Protein AF-A0A7C4LTH4-F1 (afdb_monomer_lite)

Secondary structure (DSSP, 8-state):
-PPPGGG---S-HHHHHHHHHHHHHHHHHHHHHHHHHHHHHHHHHHHHHHHTT--GGGPPPP-HHHHHHHHHHHHHHHHHHHHTTS-S-HHHHHHHHHHHHHHHHHHHHHHHHHHHHHHHHHHH-TTSTHHHHHHHHHHHHHHHHHHHHHHHHHHHHHHHTS--

pLDDT: mean 71.11, std 8.64, range [44.78, 87.5]

Radius of gyration: 20.03 Å; chains: 1; bounding box: 41×46×62 Å

Sequence (164 aa):
MPRPKLFQCSDNPWANGLRLLLLNSALAVFSIASFLGVLFAVTAFNQLRRNAGGSPSAEFPFPYPLLLLLDAIVFLIAWFWFGRRLPSAGRARLVTALVGASPLFALSLLGYLGAAAAYLMAQSDPATMPVASAVVFSALSTLVLLASLASVGVTLWSGQNQPA

Structure (mmCIF, N/CA/C/O backbone):
data_AF-A0A7C4LTH4-F1
#
_entry.id   AF-A0A7C4LTH4-F1
#
loop_
_atom_site.group_PDB
_atom_site.id
_atom_site.type_symbol
_atom_site.label_atom_id
_atom_site.label_alt_id
_atom_site.label_comp_id
_atom_site.label_asym_id
_atom_site.label_entity_id
_atom_site.label_seq_id
_atom_site.pdbx_PDB_ins_code
_atom_site.Cartn_x
_atom_site.Cartn_y
_atom_site.Cartn_z
_atom_site.occupancy
_atom_site.B_iso_or_equiv
_atom_site.auth_seq_id
_atom_site.auth_comp_id
_atom_site.auth_asym_id
_atom_site.auth_atom_id
_atom_site.pdbx_PDB_model_num
ATOM 1 N N . MET A 1 1 ? -11.932 26.342 17.865 1.00 44.78 1 MET A N 1
ATOM 2 C CA . MET A 1 1 ? -12.524 25.896 16.583 1.00 44.78 1 MET A CA 1
ATOM 3 C C . MET A 1 1 ? -13.165 24.526 16.781 1.00 44.78 1 MET A C 1
ATOM 5 O O . MET A 1 1 ? -12.464 23.628 17.242 1.00 44.78 1 MET A O 1
ATOM 9 N N . PRO A 1 2 ? -14.471 24.355 16.512 1.00 49.59 2 PRO A N 1
ATOM 10 C CA . PRO A 1 2 ? -15.118 23.045 16.577 1.00 49.59 2 PRO A CA 1
ATOM 11 C C . PRO A 1 2 ? -14.492 22.109 15.534 1.00 49.59 2 PRO A C 1
ATOM 13 O O . PRO A 1 2 ? -14.319 22.483 14.377 1.00 49.59 2 PRO A O 1
ATOM 16 N N . ARG A 1 3 ? -14.086 20.904 15.954 1.00 52.59 3 ARG A N 1
ATOM 17 C CA . ARG A 1 3 ? -13.471 19.918 15.051 1.00 52.59 3 ARG A CA 1
ATOM 18 C C . ARG A 1 3 ? -14.524 19.386 14.065 1.00 52.59 3 ARG A C 1
ATOM 20 O O . ARG A 1 3 ? -15.663 19.177 14.483 1.00 52.59 3 ARG A O 1
ATOM 27 N N . PRO A 1 4 ? -14.165 19.108 12.798 1.00 54.19 4 PRO A N 1
ATOM 28 C CA . PRO A 1 4 ? -15.089 18.494 11.849 1.00 54.19 4 PRO A CA 1
ATOM 29 C C . PRO A 1 4 ? -15.629 17.169 12.410 1.00 54.19 4 PRO A C 1
ATOM 31 O O . PRO A 1 4 ? -14.845 16.332 12.866 1.00 54.19 4 PRO A O 1
ATOM 34 N N . LYS A 1 5 ? -16.955 16.959 12.359 1.00 56.78 5 LYS A N 1
ATOM 35 C CA . LYS A 1 5 ? -17.640 15.755 12.888 1.00 56.78 5 LYS A CA 1
ATOM 36 C C . LYS A 1 5 ? -17.085 14.435 12.330 1.00 56.78 5 LYS A C 1
ATOM 38 O O . LYS A 1 5 ? -17.167 13.407 12.995 1.00 56.78 5 LYS A O 1
ATOM 43 N N . LEU A 1 6 ? -16.468 14.469 11.147 1.00 52.88 6 LEU A N 1
ATOM 44 C CA . LEU A 1 6 ? -15.796 13.326 10.515 1.00 52.88 6 LEU A CA 1
ATOM 45 C C . LEU A 1 6 ? -14.618 12.760 11.333 1.00 52.88 6 LEU A C 1
ATOM 47 O O . LEU A 1 6 ? -14.307 11.582 11.189 1.00 52.88 6 LEU A O 1
ATOM 51 N N . PHE A 1 7 ? -14.010 13.549 12.228 1.00 54.28 7 PHE A N 1
ATOM 52 C CA . PHE A 1 7 ? -12.837 13.144 13.020 1.00 54.28 7 PHE A CA 1
ATOM 53 C C . PHE A 1 7 ? -13.103 13.006 14.529 1.00 54.28 7 PHE A C 1
ATOM 55 O O . PHE A 1 7 ? -12.159 12.854 15.307 1.00 54.28 7 PHE A O 1
ATOM 62 N N . GLN A 1 8 ? -14.362 13.080 14.971 1.00 64.75 8 GLN A N 1
ATOM 63 C CA . GLN A 1 8 ? -14.724 12.864 16.375 1.00 64.75 8 GLN A CA 1
ATOM 64 C C . GLN A 1 8 ? -14.939 11.374 16.631 1.00 64.75 8 GLN A C 1
ATOM 66 O O . GLN A 1 8 ? -16.005 10.856 16.306 1.00 64.75 8 GLN A O 1
ATOM 71 N N . CYS A 1 9 ? -13.933 10.681 17.177 1.00 63.41 9 CYS A N 1
ATOM 72 C CA . CYS A 1 9 ? -14.046 9.263 17.534 1.00 63.41 9 CYS A CA 1
ATOM 73 C C . CYS A 1 9 ? -15.257 9.037 18.451 1.00 63.41 9 CYS A C 1
ATOM 75 O O . CYS A 1 9 ? -15.453 9.781 19.408 1.00 63.41 9 CYS A O 1
ATOM 77 N N . SER A 1 10 ? -16.085 8.049 18.112 1.00 69.38 10 SER A N 1
ATOM 78 C CA . SER A 1 10 ? -17.256 7.650 18.904 1.00 69.38 10 SER A CA 1
ATOM 79 C C . SER A 1 10 ? -16.946 6.413 19.738 1.00 69.38 10 SER A C 1
ATOM 81 O O . SER A 1 10 ? -16.008 5.689 19.412 1.00 69.38 10 SER A O 1
ATOM 83 N N . ASP A 1 11 ? -17.790 6.079 20.708 1.00 70.00 11 ASP A N 1
ATOM 84 C CA . ASP A 1 11 ? -17.644 4.832 21.476 1.00 70.00 11 ASP A CA 1
ATOM 85 C C . ASP A 1 11 ? -17.908 3.569 20.635 1.00 70.00 11 ASP A C 1
ATOM 87 O O . ASP A 1 11 ? -17.512 2.468 21.008 1.00 70.00 11 ASP A O 1
ATOM 91 N N . ASN A 1 12 ? -18.535 3.714 19.459 1.00 78.19 12 ASN A N 1
ATOM 92 C CA . ASN A 1 12 ? -18.766 2.605 18.539 1.00 78.19 12 ASN A CA 1
ATOM 93 C C . ASN A 1 12 ? -17.484 2.253 17.739 1.00 78.19 12 ASN A C 1
ATOM 95 O O . ASN A 1 12 ? -17.063 3.049 16.887 1.00 78.19 12 ASN A O 1
ATOM 99 N N . PRO A 1 13 ? -16.891 1.054 17.932 1.00 73.12 13 PRO A N 1
ATOM 100 C CA . PRO A 1 13 ? -15.680 0.631 17.223 1.00 73.12 13 PRO A CA 1
ATOM 101 C C . PRO A 1 13 ? -15.885 0.473 15.714 1.00 73.12 13 PRO A C 1
ATOM 103 O O . PRO A 1 13 ? -14.963 0.723 14.943 1.00 73.12 13 PRO A O 1
ATOM 106 N N . TRP A 1 14 ? -17.090 0.113 15.267 1.00 77.50 14 TRP A N 1
ATOM 107 C CA . TRP A 1 14 ? -17.389 -0.047 13.843 1.00 77.50 14 TRP A CA 1
ATOM 108 C C . TRP A 1 14 ? -17.402 1.290 13.111 1.00 77.50 14 TRP A C 1
ATOM 110 O O . TRP A 1 14 ? -16.856 1.399 12.017 1.00 77.50 14 TRP A O 1
ATOM 120 N N . ALA A 1 15 ? -17.958 2.331 13.734 1.00 78.25 15 ALA A N 1
ATOM 121 C CA . ALA A 1 15 ? -17.968 3.674 13.160 1.00 78.25 15 ALA A CA 1
ATOM 122 C C . ALA A 1 15 ? -16.547 4.253 13.042 1.00 78.25 15 ALA A C 1
ATOM 124 O O . ALA A 1 15 ? -16.210 4.881 12.037 1.00 78.25 15 ALA A O 1
ATOM 125 N N . ASN A 1 16 ? -15.686 4.005 14.035 1.00 75.56 16 ASN A N 1
ATOM 126 C CA . ASN A 1 16 ? -14.275 4.391 13.961 1.00 75.56 16 ASN A CA 1
ATOM 127 C C . ASN A 1 16 ? -13.511 3.558 12.922 1.00 75.56 16 ASN A C 1
ATOM 129 O O . ASN A 1 16 ? -12.723 4.119 12.163 1.00 75.56 16 ASN A O 1
ATOM 133 N N . GLY A 1 17 ? -13.785 2.252 12.842 1.00 74.94 17 GLY A N 1
ATOM 134 C CA . GLY A 1 17 ? -13.227 1.359 11.828 1.00 74.94 17 GLY A CA 1
ATOM 135 C C . GLY A 1 17 ? -13.572 1.810 10.412 1.00 74.94 17 GLY A C 1
ATOM 136 O O . GLY A 1 17 ? -12.687 1.897 9.570 1.00 74.94 17 GLY A O 1
ATOM 137 N N . LEU A 1 18 ? -14.827 2.193 10.164 1.00 80.44 18 LEU A N 1
ATOM 138 C CA . LEU A 1 18 ? -15.284 2.672 8.857 1.00 80.44 18 LEU A CA 1
ATOM 139 C C . LEU A 1 18 ? -14.623 4.001 8.454 1.00 80.44 18 LEU A C 1
ATOM 141 O O . LEU A 1 18 ? -14.293 4.213 7.291 1.00 80.44 18 LEU A O 1
ATOM 145 N N . ARG A 1 19 ? -14.379 4.899 9.414 1.00 78.19 19 ARG A N 1
ATOM 146 C CA . ARG A 1 19 ? -13.643 6.150 9.162 1.00 78.19 19 ARG A CA 1
ATOM 147 C C . ARG A 1 19 ? -12.180 5.891 8.828 1.00 78.19 19 ARG A C 1
ATOM 149 O O . ARG A 1 19 ? -11.649 6.518 7.916 1.00 78.19 19 ARG A O 1
ATOM 156 N N . LEU A 1 20 ? -11.547 4.962 9.544 1.00 75.12 20 LEU A N 1
ATOM 157 C CA . LEU A 1 20 ? -10.178 4.541 9.260 1.00 75.12 20 LEU A CA 1
ATOM 158 C C . LEU A 1 20 ? -10.089 3.842 7.896 1.00 75.12 20 LEU A C 1
ATOM 160 O O . LEU A 1 20 ? -9.155 4.087 7.142 1.00 75.12 20 LEU A O 1
ATOM 164 N N . LEU A 1 21 ? -11.099 3.045 7.546 1.00 80.38 21 LEU A N 1
ATOM 165 C CA . LEU A 1 21 ? -11.247 2.407 6.241 1.00 80.38 21 LEU A CA 1
ATOM 166 C C . LEU A 1 21 ? -11.349 3.445 5.117 1.00 80.38 21 LEU A C 1
ATOM 168 O O . LEU A 1 21 ? -10.637 3.331 4.121 1.00 80.38 21 LEU 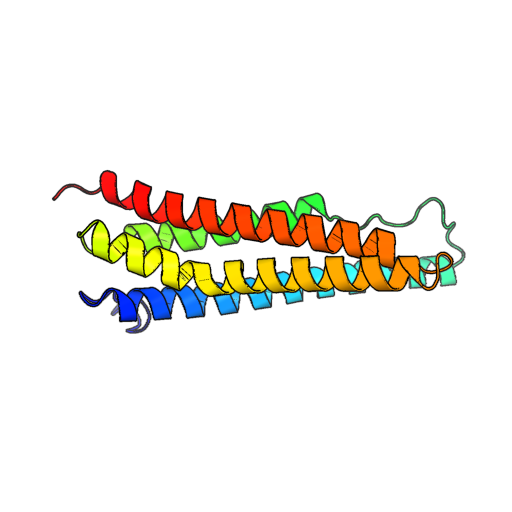A O 1
ATOM 172 N N . LEU A 1 22 ? -12.184 4.477 5.275 1.00 81.06 22 LEU A N 1
ATOM 173 C CA . LEU A 1 22 ? -12.310 5.565 4.297 1.00 81.06 22 LEU A CA 1
ATOM 174 C C . LEU A 1 22 ? -11.000 6.342 4.139 1.00 81.06 22 LEU A C 1
ATOM 176 O O . LEU A 1 22 ? -10.580 6.611 3.015 1.00 81.06 22 LEU A O 1
ATOM 180 N N . LEU A 1 23 ? -10.327 6.654 5.251 1.00 78.44 23 LEU A N 1
ATOM 181 C CA . LEU A 1 23 ? -9.019 7.305 5.231 1.00 78.44 23 LEU A CA 1
ATOM 182 C C . LEU A 1 23 ? -7.984 6.449 4.488 1.00 78.44 23 LEU A C 1
ATOM 184 O O . LEU A 1 23 ? -7.277 6.962 3.627 1.00 78.44 23 LEU A O 1
ATOM 188 N N . ASN A 1 24 ? -7.932 5.145 4.766 1.00 75.38 24 ASN A N 1
ATOM 189 C CA . ASN A 1 24 ? -7.017 4.228 4.086 1.00 75.38 24 ASN A CA 1
ATOM 190 C C . ASN A 1 24 ? -7.342 4.043 2.614 1.00 75.38 24 ASN A C 1
ATOM 192 O O . ASN A 1 24 ? -6.427 3.945 1.808 1.00 75.38 24 ASN A O 1
ATOM 196 N N . SER A 1 25 ? -8.621 4.035 2.252 1.00 73.31 25 SER A N 1
ATOM 197 C CA . SER A 1 25 ? -9.035 3.968 0.852 1.00 73.31 25 SER A CA 1
ATOM 198 C C . SER A 1 25 ? -8.579 5.220 0.101 1.00 73.31 25 SER A C 1
ATOM 200 O O . SER A 1 25 ? -8.007 5.111 -0.977 1.00 73.31 25 SER A O 1
ATOM 202 N N . ALA A 1 26 ? -8.742 6.405 0.698 1.00 80.38 26 ALA A N 1
ATOM 203 C CA . ALA A 1 26 ? -8.265 7.656 0.114 1.00 80.38 26 ALA A CA 1
ATOM 204 C C . ALA A 1 26 ? -6.731 7.700 -0.006 1.00 80.38 26 ALA A C 1
ATOM 206 O O . ALA A 1 26 ? -6.212 8.080 -1.054 1.00 80.38 26 ALA A O 1
ATOM 207 N N . LEU A 1 27 ? -6.003 7.271 1.032 1.00 76.62 27 LEU A N 1
ATOM 208 C CA . LEU A 1 27 ? -4.538 7.197 1.012 1.00 76.62 27 LEU A CA 1
ATOM 209 C C . LEU A 1 27 ? -4.024 6.176 -0.008 1.00 76.62 27 LEU A C 1
ATOM 211 O O . LEU A 1 27 ? -3.060 6.455 -0.714 1.00 76.62 27 LEU A O 1
ATOM 215 N N . ALA A 1 28 ? -4.683 5.023 -0.129 1.00 73.81 28 ALA A N 1
ATOM 216 C CA . ALA A 1 28 ? -4.331 4.006 -1.112 1.00 73.81 28 ALA A CA 1
ATOM 217 C C . ALA A 1 28 ? -4.564 4.510 -2.541 1.00 73.81 28 ALA A C 1
ATOM 219 O O . ALA A 1 28 ? -3.688 4.363 -3.386 1.00 73.81 28 ALA A O 1
ATOM 220 N N . VAL A 1 29 ? -5.699 5.166 -2.805 1.00 78.25 29 VAL A N 1
ATOM 221 C CA . VAL A 1 29 ? -5.967 5.797 -4.108 1.00 78.25 29 VAL A CA 1
ATOM 222 C C . VAL A 1 29 ? -4.927 6.874 -4.415 1.00 78.25 29 VAL A C 1
ATOM 224 O O . VAL A 1 29 ? -4.423 6.923 -5.534 1.00 78.25 29 VAL A O 1
ATOM 227 N N . PHE A 1 30 ? -4.566 7.704 -3.433 1.00 79.81 30 PHE A N 1
ATOM 228 C CA . PHE A 1 30 ? -3.540 8.730 -3.606 1.00 79.81 30 PHE A CA 1
ATOM 229 C C . PHE A 1 30 ? -2.160 8.131 -3.910 1.00 79.81 30 PHE A C 1
ATOM 231 O O . PHE A 1 30 ? -1.497 8.607 -4.824 1.00 79.81 30 PHE A O 1
ATOM 238 N N . SER A 1 31 ? -1.758 7.069 -3.207 1.00 74.62 31 SER A N 1
ATOM 239 C CA . SER A 1 31 ? -0.494 6.352 -3.444 1.00 74.62 31 SER A CA 1
ATOM 240 C C . SER A 1 31 ? -0.466 5.664 -4.817 1.00 74.62 31 SER A C 1
ATOM 242 O O . SER A 1 31 ? 0.510 5.766 -5.554 1.00 74.62 31 SER A O 1
ATOM 244 N N . ILE A 1 32 ? -1.570 5.040 -5.242 1.00 74.81 32 ILE A N 1
ATOM 245 C CA . ILE A 1 32 ? -1.675 4.475 -6.596 1.00 74.81 32 ILE A CA 1
ATOM 246 C C . ILE A 1 32 ? -1.568 5.589 -7.647 1.00 74.81 32 ILE A C 1
ATOM 248 O O . ILE A 1 32 ? -0.836 5.452 -8.626 1.00 74.81 32 ILE A O 1
ATOM 252 N N . ALA A 1 33 ? -2.270 6.705 -7.448 1.00 74.44 33 ALA A N 1
ATOM 253 C CA . ALA A 1 33 ? -2.237 7.835 -8.370 1.00 74.44 33 ALA A CA 1
ATOM 254 C C . ALA A 1 33 ? -0.853 8.501 -8.428 1.00 74.44 33 ALA A C 1
ATOM 256 O O . ALA A 1 33 ? -0.398 8.844 -9.519 1.00 74.44 33 ALA A O 1
ATOM 257 N N . SER A 1 34 ? -0.163 8.658 -7.293 1.00 75.44 34 SER A N 1
ATOM 258 C CA . SER A 1 34 ? 1.193 9.214 -7.239 1.00 75.44 34 SER A CA 1
ATOM 259 C C . SER A 1 34 ? 2.189 8.288 -7.938 1.00 75.44 34 SER A C 1
ATOM 261 O O . SER A 1 34 ? 2.974 8.752 -8.766 1.00 75.44 34 SER A O 1
ATOM 263 N N . PHE A 1 35 ? 2.097 6.977 -7.699 1.00 74.81 35 PHE A N 1
ATOM 264 C CA . PHE A 1 35 ? 2.910 5.969 -8.371 1.00 74.81 35 PHE A CA 1
ATOM 265 C C . PHE A 1 35 ? 2.724 6.015 -9.891 1.00 74.81 35 PHE A C 1
ATOM 267 O O . PHE A 1 35 ? 3.701 6.138 -10.631 1.00 74.81 35 PHE A O 1
ATOM 274 N N . LEU A 1 36 ? 1.472 5.971 -10.363 1.00 75.38 36 LEU A N 1
ATOM 275 C CA . LEU A 1 36 ? 1.149 6.043 -11.790 1.00 75.38 36 LEU A CA 1
ATOM 276 C C . LEU A 1 36 ? 1.580 7.380 -12.404 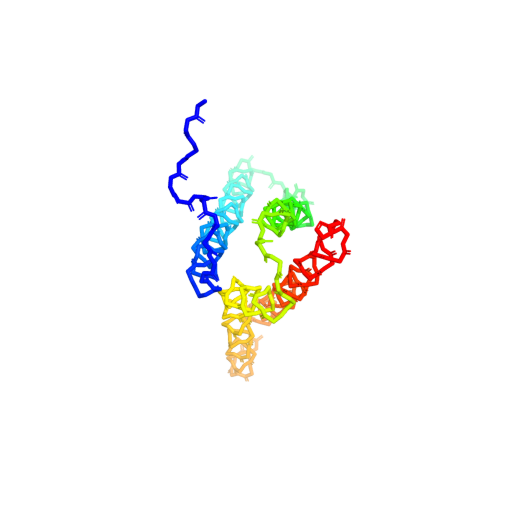1.00 75.38 36 LEU A C 1
ATOM 278 O O . LEU A 1 36 ? 2.106 7.399 -13.515 1.00 75.38 36 LEU A O 1
ATOM 282 N N . GLY A 1 37 ? 1.414 8.485 -11.675 1.00 75.00 37 GLY A N 1
ATOM 283 C CA . GLY A 1 37 ? 1.833 9.815 -12.107 1.00 75.00 37 GLY A CA 1
ATOM 284 C C . GLY A 1 37 ? 3.345 9.918 -12.310 1.00 75.00 37 GLY A C 1
ATOM 285 O O . GLY A 1 37 ? 3.791 10.393 -13.354 1.00 75.00 37 GLY A O 1
ATOM 286 N N . VAL A 1 38 ? 4.149 9.423 -11.363 1.00 76.12 38 VAL A N 1
ATOM 287 C CA . VAL A 1 38 ? 5.615 9.427 -11.505 1.00 76.12 38 VAL A CA 1
ATOM 288 C C . VAL A 1 38 ? 6.073 8.437 -12.569 1.00 76.12 38 VAL A C 1
ATOM 290 O O . VAL A 1 38 ? 6.983 8.754 -13.332 1.00 76.12 38 VAL A O 1
ATOM 293 N N . LEU A 1 39 ? 5.432 7.270 -12.679 1.00 77.75 39 LEU A N 1
ATOM 294 C CA . LEU A 1 39 ? 5.743 6.303 -13.731 1.00 77.75 39 LEU A CA 1
ATOM 295 C C . LEU A 1 39 ? 5.512 6.920 -15.112 1.00 77.75 39 LEU A C 1
ATOM 297 O O . LEU A 1 39 ? 6.380 6.836 -15.984 1.00 77.75 39 LEU A O 1
ATOM 301 N N . PHE A 1 40 ? 4.373 7.589 -15.292 1.00 76.00 40 PHE A N 1
ATOM 302 C CA . PHE A 1 40 ? 4.056 8.307 -16.517 1.00 76.00 40 PHE A CA 1
ATOM 303 C C . PHE A 1 40 ? 5.067 9.426 -16.789 1.00 76.00 40 PHE A C 1
ATOM 305 O O . PHE A 1 40 ? 5.587 9.506 -17.897 1.00 76.00 40 PHE A O 1
ATOM 312 N N . ALA A 1 41 ? 5.416 10.235 -15.784 1.00 79.56 41 ALA A N 1
ATOM 313 C CA . ALA A 1 41 ? 6.380 11.325 -15.930 1.00 79.56 41 ALA A CA 1
ATOM 314 C C . ALA A 1 41 ? 7.780 10.830 -16.335 1.00 79.56 41 ALA A C 1
ATOM 316 O O . ALA A 1 41 ? 8.368 11.359 -17.276 1.00 79.56 41 ALA A O 1
ATOM 317 N N . VAL A 1 42 ? 8.299 9.789 -15.673 1.00 80.19 42 VAL A N 1
ATOM 318 C CA . VAL A 1 42 ? 9.606 9.191 -16.000 1.00 80.19 42 VAL A CA 1
ATOM 319 C C . VAL A 1 42 ? 9.583 8.575 -17.399 1.00 80.19 42 VAL A C 1
ATOM 321 O O . VAL A 1 42 ? 10.513 8.780 -18.178 1.00 80.19 42 VAL A O 1
ATOM 324 N N . THR A 1 43 ? 8.505 7.872 -17.754 1.00 78.75 43 THR A N 1
ATOM 325 C CA . THR A 1 43 ? 8.352 7.267 -19.085 1.00 78.75 43 THR A CA 1
ATOM 326 C C . THR A 1 43 ? 8.287 8.335 -20.174 1.00 78.75 43 THR A C 1
ATOM 328 O O . THR A 1 43 ? 9.021 8.247 -21.157 1.00 78.75 43 THR A O 1
ATOM 331 N N . ALA A 1 44 ? 7.470 9.375 -19.987 1.00 79.44 44 ALA A N 1
ATOM 332 C CA . ALA A 1 44 ? 7.339 10.487 -20.922 1.00 79.44 44 ALA A CA 1
ATOM 333 C C . ALA A 1 44 ? 8.659 11.255 -21.076 1.00 79.44 44 ALA A C 1
ATOM 335 O O . ALA A 1 44 ? 9.054 11.580 -22.193 1.00 79.44 44 ALA A O 1
ATOM 336 N N . PHE A 1 45 ? 9.383 11.487 -19.977 1.00 83.50 45 PHE A N 1
ATOM 337 C CA . PHE A 1 45 ? 10.690 12.139 -20.012 1.00 83.50 45 PHE A CA 1
ATOM 338 C C . PHE A 1 45 ? 11.731 11.299 -20.761 1.00 83.50 45 PHE A C 1
ATOM 340 O O . PHE A 1 45 ? 12.429 11.815 -21.634 1.00 83.50 45 PHE A O 1
ATOM 347 N N . ASN A 1 46 ? 11.808 9.995 -20.483 1.00 82.94 46 ASN A N 1
ATOM 348 C CA . ASN A 1 46 ? 12.718 9.092 -21.189 1.00 82.94 46 ASN A CA 1
ATOM 349 C C . ASN A 1 46 ? 12.368 8.985 -22.682 1.00 82.94 46 ASN A C 1
ATOM 351 O O . ASN A 1 46 ? 13.274 8.991 -23.514 1.00 82.94 46 ASN A O 1
ATOM 355 N N . GLN A 1 47 ? 11.080 8.963 -23.044 1.00 82.94 47 GLN A N 1
ATOM 356 C CA . GLN A 1 47 ? 10.640 9.000 -24.443 1.00 82.94 47 GLN A CA 1
ATOM 357 C C . GLN A 1 47 ? 11.013 10.314 -25.135 1.00 82.94 47 GLN A C 1
ATOM 359 O O . GLN A 1 47 ? 11.593 10.283 -26.218 1.00 82.94 47 GLN A O 1
ATOM 364 N N . LEU A 1 48 ? 10.749 11.462 -24.503 1.00 86.50 48 LEU A N 1
ATOM 365 C CA . LEU A 1 48 ? 11.149 12.774 -25.016 1.00 86.50 48 LEU A CA 1
ATOM 366 C C . LEU A 1 48 ? 12.660 12.814 -25.273 1.00 86.50 48 LEU A C 1
ATOM 368 O O . LEU A 1 48 ? 13.110 13.258 -26.328 1.00 86.50 48 LEU A O 1
ATOM 372 N N . ARG A 1 49 ? 13.448 12.285 -24.334 1.00 86.81 49 ARG A N 1
ATOM 373 C CA . ARG A 1 49 ? 14.902 12.256 -24.448 1.00 86.81 49 ARG A CA 1
ATOM 374 C C . ARG A 1 49 ? 15.390 11.319 -25.550 1.00 86.81 49 ARG A C 1
ATOM 376 O O . ARG A 1 49 ? 16.328 11.675 -26.256 1.00 86.81 49 ARG A O 1
ATOM 383 N N . ARG A 1 50 ? 14.765 10.149 -25.722 1.00 84.38 50 ARG A N 1
ATOM 384 C CA . ARG A 1 50 ? 15.058 9.232 -26.838 1.00 84.38 50 ARG A CA 1
ATOM 385 C C . ARG A 1 50 ? 14.743 9.878 -28.186 1.00 84.38 50 ARG A C 1
ATOM 387 O O . ARG A 1 50 ? 15.568 9.815 -29.090 1.00 84.38 50 ARG A O 1
ATOM 394 N N . ASN A 1 51 ? 13.607 10.565 -28.292 1.00 85.81 51 ASN A N 1
ATOM 395 C CA . ASN A 1 51 ? 13.219 11.290 -29.505 1.00 85.81 51 ASN A CA 1
ATOM 396 C C . ASN A 1 51 ? 14.173 12.456 -29.821 1.00 85.81 51 ASN A C 1
ATOM 398 O O . ASN A 1 51 ? 14.353 12.802 -30.983 1.00 85.81 51 ASN A O 1
ATOM 402 N N . ALA A 1 52 ? 14.830 13.021 -28.803 1.00 87.50 52 ALA A N 1
ATOM 403 C CA . ALA A 1 52 ? 15.884 14.027 -28.942 1.00 87.50 52 ALA A CA 1
ATOM 404 C C . ALA A 1 52 ? 17.292 13.436 -29.199 1.00 87.50 52 ALA A C 1
ATOM 406 O O . ALA A 1 52 ? 18.283 14.159 -29.109 1.00 87.50 52 ALA A O 1
ATOM 407 N N . GLY A 1 53 ? 17.408 12.134 -29.491 1.00 86.38 53 GLY A N 1
ATOM 408 C CA . GLY A 1 53 ? 18.683 11.464 -29.786 1.00 86.38 53 GLY A CA 1
ATOM 409 C C . GLY A 1 53 ? 19.468 10.988 -28.557 1.00 86.38 53 GLY A C 1
ATOM 410 O O . GLY A 1 53 ? 20.636 10.624 -28.670 1.00 86.38 53 GLY A O 1
ATOM 411 N N . GLY A 1 54 ? 18.858 10.986 -27.369 1.00 79.69 54 GLY A N 1
ATOM 412 C CA . GLY A 1 54 ? 19.491 10.512 -26.140 1.00 79.69 54 GLY A CA 1
ATOM 413 C C . GLY A 1 54 ? 19.729 8.997 -26.127 1.00 79.69 54 GLY A C 1
ATOM 414 O O . GLY A 1 54 ? 18.857 8.216 -26.505 1.00 79.69 54 GLY A O 1
ATOM 415 N N . SER A 1 55 ? 20.891 8.575 -25.614 1.00 80.94 55 SER A N 1
ATOM 416 C CA . SER A 1 55 ? 21.263 7.156 -25.492 1.00 80.94 55 SER A CA 1
ATOM 417 C C . SER A 1 55 ? 20.340 6.380 -24.530 1.00 80.94 55 SER A C 1
ATOM 419 O O . SER A 1 55 ? 20.022 6.906 -23.456 1.00 80.94 55 SER A O 1
ATOM 421 N N . PRO A 1 56 ? 19.977 5.115 -24.826 1.00 73.75 56 PRO A N 1
ATOM 422 C CA . PRO A 1 56 ? 19.255 4.233 -23.901 1.00 73.75 56 PRO A CA 1
ATOM 423 C C . PRO A 1 56 ? 20.018 3.933 -22.600 1.00 73.75 56 PRO A C 1
ATOM 425 O O . PRO A 1 56 ? 19.414 3.663 -21.570 1.00 73.75 56 PRO A O 1
ATOM 428 N N . SER A 1 57 ? 21.353 4.005 -22.612 1.00 76.69 57 SER A N 1
ATOM 429 C CA . SER A 1 57 ? 22.190 3.657 -21.450 1.00 76.69 57 SER A CA 1
ATOM 430 C C . SER A 1 57 ? 22.156 4.679 -20.311 1.00 76.69 57 SER A C 1
ATOM 432 O O . SER A 1 57 ? 22.664 4.405 -19.228 1.00 76.69 57 SER A O 1
ATOM 434 N N . ALA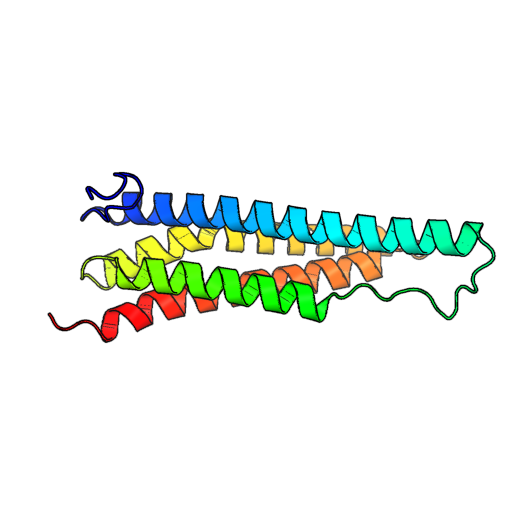 A 1 58 ? 21.574 5.856 -20.541 1.00 75.25 58 ALA A N 1
ATOM 435 C CA . ALA A 1 58 ? 21.499 6.928 -19.553 1.00 75.25 58 ALA A CA 1
ATOM 436 C C . ALA A 1 58 ? 20.050 7.260 -19.164 1.00 75.25 58 ALA A C 1
ATOM 438 O O . A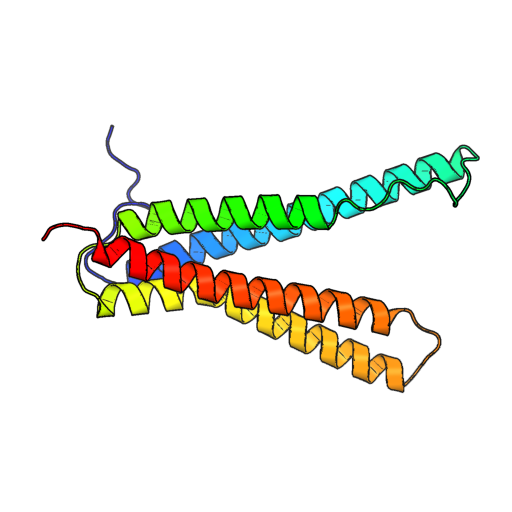LA A 1 58 ? 19.778 8.406 -18.814 1.00 75.25 58 ALA A O 1
ATOM 439 N N . GLU A 1 59 ? 19.105 6.329 -19.330 1.00 77.00 59 GLU A N 1
ATOM 440 C CA . GLU A 1 59 ? 17.706 6.552 -18.951 1.00 77.00 59 GLU A CA 1
ATOM 441 C C . GLU A 1 59 ? 17.576 6.963 -17.488 1.00 77.00 59 GLU A C 1
ATOM 443 O O . GLU A 1 59 ? 18.305 6.489 -16.616 1.00 77.00 59 GLU A O 1
ATOM 448 N N . PHE A 1 60 ? 16.636 7.868 -17.223 1.00 75.06 60 PHE A N 1
ATOM 449 C CA . PHE A 1 60 ? 16.331 8.254 -15.861 1.00 75.06 60 PHE A CA 1
ATOM 450 C C . PHE A 1 60 ? 15.662 7.059 -15.167 1.00 75.06 60 PHE A C 1
ATOM 452 O O . PHE A 1 60 ? 14.602 6.618 -15.633 1.00 75.06 60 PHE A O 1
ATOM 459 N N . PRO A 1 61 ? 16.262 6.501 -14.100 1.00 77.06 61 PRO A N 1
ATOM 460 C CA . PRO A 1 61 ? 15.706 5.336 -13.439 1.00 77.06 61 PRO A CA 1
ATOM 461 C C . PRO A 1 61 ? 14.432 5.724 -12.694 1.00 77.06 61 PRO A C 1
ATOM 463 O O . PRO A 1 61 ? 14.326 6.808 -12.116 1.00 77.06 61 PRO A O 1
ATOM 466 N N . PHE A 1 62 ? 13.457 4.819 -12.677 1.00 73.44 62 PHE A N 1
ATOM 467 C CA . PHE A 1 62 ? 12.252 5.018 -11.887 1.00 73.44 62 PHE A CA 1
ATOM 468 C C . PHE A 1 62 ? 12.614 5.019 -10.387 1.00 73.44 62 PHE A C 1
ATOM 470 O O . PHE A 1 62 ? 13.202 4.040 -9.914 1.00 73.44 62 PHE A O 1
ATOM 477 N N . PRO A 1 63 ? 12.288 6.077 -9.616 1.00 76.50 63 PRO A N 1
ATOM 478 C CA . PRO A 1 63 ? 12.700 6.221 -8.217 1.00 76.50 63 PRO A CA 1
ATOM 479 C C . PRO A 1 63 ? 11.828 5.380 -7.267 1.00 76.50 63 PRO A C 1
ATOM 481 O O . PRO A 1 63 ? 11.266 5.880 -6.292 1.00 76.50 63 PRO A O 1
ATOM 484 N N . TYR A 1 64 ? 11.721 4.080 -7.547 1.00 65.12 64 TYR A N 1
ATOM 485 C CA . TYR A 1 64 ? 10.868 3.131 -6.833 1.00 65.12 64 TYR A CA 1
ATOM 486 C C . TYR A 1 64 ? 11.090 3.118 -5.308 1.00 65.12 64 TYR A C 1
ATOM 488 O O . TYR A 1 64 ? 10.106 3.246 -4.578 1.00 65.12 64 TYR A O 1
ATOM 496 N N . PRO A 1 65 ? 12.335 3.046 -4.783 1.00 67.69 65 PRO A N 1
ATOM 497 C CA . PRO A 1 65 ? 12.549 2.981 -3.335 1.00 67.69 65 PRO A CA 1
ATOM 498 C C . PRO A 1 65 ? 12.121 4.262 -2.610 1.00 67.69 65 PRO A C 1
ATOM 500 O O . PRO A 1 65 ? 11.615 4.201 -1.492 1.00 67.69 65 PRO A O 1
ATOM 503 N N . LEU A 1 66 ? 12.310 5.421 -3.250 1.00 73.06 66 LEU A N 1
ATOM 504 C CA . LEU A 1 66 ? 11.983 6.718 -2.664 1.00 73.06 66 LEU A CA 1
ATOM 505 C C . LEU A 1 66 ? 10.467 6.915 -2.557 1.00 73.06 66 LEU A C 1
ATOM 507 O O . LEU A 1 66 ? 9.987 7.370 -1.522 1.00 73.06 66 LEU A O 1
ATOM 511 N N . LEU A 1 67 ? 9.718 6.539 -3.600 1.00 71.94 67 LEU A N 1
ATOM 512 C CA . LEU A 1 67 ? 8.255 6.604 -3.588 1.00 71.94 67 LEU A CA 1
ATOM 513 C C . LEU A 1 67 ? 7.656 5.699 -2.515 1.00 71.94 67 LEU A C 1
ATOM 515 O O . LEU A 1 67 ? 6.837 6.154 -1.721 1.00 71.94 67 LEU A O 1
ATOM 519 N N . LEU A 1 68 ? 8.128 4.452 -2.434 1.00 68.00 68 LEU A N 1
ATOM 520 C CA . LEU A 1 68 ? 7.673 3.520 -1.404 1.00 68.00 68 LEU A CA 1
ATOM 521 C C . LEU A 1 68 ? 7.947 4.037 0.010 1.00 68.00 68 LEU A C 1
ATOM 523 O O . LEU A 1 68 ? 7.098 3.899 0.889 1.00 68.00 68 LEU A O 1
ATOM 527 N N . LEU A 1 69 ? 9.120 4.633 0.234 1.00 72.00 69 LEU A N 1
ATOM 528 C CA . LEU A 1 69 ? 9.481 5.188 1.534 1.00 72.00 69 LEU A CA 1
ATOM 529 C C . LEU A 1 69 ? 8.562 6.354 1.925 1.00 72.00 69 LEU A C 1
ATOM 531 O O . LEU A 1 69 ? 8.093 6.405 3.062 1.00 72.00 69 LEU A O 1
ATOM 535 N N . LEU A 1 70 ? 8.289 7.275 0.996 1.00 75.88 70 LEU A N 1
ATOM 536 C CA . LEU A 1 70 ? 7.408 8.419 1.241 1.00 75.88 70 LEU A CA 1
ATOM 537 C C . LEU A 1 70 ? 5.978 7.975 1.552 1.00 75.88 70 LEU A C 1
ATOM 539 O O . LEU A 1 70 ? 5.406 8.426 2.546 1.00 75.88 70 LEU A O 1
ATOM 543 N N . ASP A 1 71 ? 5.430 7.051 0.763 1.00 71.94 71 ASP A N 1
ATOM 544 C CA . ASP A 1 71 ? 4.086 6.522 0.992 1.00 71.94 71 ASP A CA 1
ATOM 545 C C . ASP A 1 71 ? 4.004 5.796 2.343 1.00 71.94 71 ASP A C 1
ATOM 547 O O . ASP A 1 71 ? 3.089 6.053 3.128 1.00 71.94 71 ASP A O 1
ATOM 551 N N . ALA A 1 72 ? 4.999 4.970 2.684 1.00 69.94 72 ALA A N 1
ATOM 552 C CA . ALA A 1 72 ? 5.059 4.296 3.981 1.00 69.94 72 ALA A CA 1
ATOM 553 C C . ALA A 1 72 ? 5.065 5.291 5.156 1.00 69.94 72 ALA A C 1
ATOM 555 O O . ALA A 1 72 ? 4.338 5.097 6.133 1.00 69.94 72 ALA A O 1
ATOM 556 N N . ILE A 1 73 ? 5.834 6.381 5.057 1.00 77.25 73 ILE A N 1
ATOM 557 C CA . ILE A 1 73 ? 5.872 7.437 6.079 1.00 77.25 73 ILE A CA 1
ATOM 558 C C . ILE A 1 73 ? 4.497 8.098 6.230 1.00 77.25 73 ILE A C 1
ATOM 560 O O . ILE A 1 73 ? 4.012 8.251 7.353 1.00 77.25 73 ILE A O 1
ATOM 564 N N . VAL A 1 74 ? 3.840 8.460 5.123 1.00 78.25 74 VAL A N 1
ATOM 565 C CA . VAL A 1 74 ? 2.510 9.093 5.148 1.00 78.25 74 VAL A CA 1
ATOM 566 C C . VAL A 1 74 ? 1.473 8.169 5.792 1.00 78.25 74 VAL A C 1
ATOM 568 O O . VAL A 1 74 ? 0.714 8.609 6.662 1.00 78.25 74 VAL A O 1
ATOM 571 N N . PHE A 1 75 ? 1.476 6.883 5.431 1.00 73.81 75 PHE A N 1
ATOM 572 C CA . PHE A 1 75 ? 0.600 5.877 6.031 1.00 73.81 75 PHE A CA 1
ATOM 573 C C . PHE A 1 75 ? 0.841 5.738 7.540 1.00 73.81 75 PHE A C 1
ATOM 575 O O . PHE A 1 75 ? -0.110 5.811 8.321 1.00 73.81 75 PHE A O 1
ATOM 582 N N . LEU A 1 76 ? 2.098 5.613 7.976 1.00 72.50 76 LEU A N 1
ATOM 583 C CA . LEU A 1 76 ? 2.439 5.493 9.398 1.00 72.50 76 LEU A CA 1
ATOM 584 C C . LEU A 1 76 ? 2.018 6.729 10.204 1.00 72.50 76 LEU A C 1
ATOM 586 O O . LEU A 1 76 ? 1.451 6.586 11.289 1.00 72.50 76 LEU A O 1
ATOM 590 N N . ILE A 1 77 ? 2.238 7.938 9.676 1.00 78.31 77 ILE A N 1
ATOM 591 C CA . ILE A 1 77 ? 1.832 9.189 10.333 1.00 78.31 77 ILE A CA 1
ATOM 592 C C . ILE A 1 77 ? 0.309 9.247 10.491 1.00 78.31 77 ILE A C 1
ATOM 594 O O . ILE A 1 77 ? -0.181 9.563 11.579 1.00 78.31 77 ILE A O 1
ATOM 598 N N . ALA A 1 78 ? -0.446 8.921 9.437 1.00 74.06 78 ALA A N 1
ATOM 599 C CA . ALA A 1 78 ? -1.907 8.934 9.469 1.00 74.06 78 ALA A CA 1
ATOM 600 C C . ALA A 1 78 ? -2.465 7.947 10.507 1.00 74.06 78 ALA A C 1
ATOM 602 O O . ALA A 1 78 ? -3.346 8.297 11.299 1.00 74.06 78 ALA A O 1
ATOM 603 N N . TRP A 1 79 ? -1.904 6.739 10.557 1.00 72.06 79 TRP A N 1
ATOM 604 C CA . TRP A 1 79 ? -2.296 5.700 11.505 1.00 72.06 79 TRP A CA 1
ATOM 605 C C . TRP A 1 79 ? -1.912 6.029 12.943 1.00 72.06 79 TRP A C 1
ATOM 607 O O . TRP A 1 79 ? -2.727 5.851 13.846 1.00 72.06 79 TRP A O 1
ATOM 617 N N . PHE A 1 80 ? -0.719 6.577 13.175 1.00 74.69 80 PHE A N 1
ATOM 618 C CA . PHE A 1 80 ? -0.313 7.034 14.501 1.00 74.69 80 PHE A CA 1
ATOM 619 C C . PHE A 1 80 ? -1.213 8.170 15.004 1.00 74.69 80 PHE A C 1
ATOM 621 O O . PHE A 1 80 ? -1.668 8.166 16.150 1.00 74.69 80 PHE A O 1
ATOM 628 N N . TRP A 1 81 ? -1.526 9.131 14.132 1.00 74.88 81 TRP A N 1
ATOM 629 C CA . TRP A 1 81 ? -2.420 10.242 14.448 1.00 74.88 81 TRP A CA 1
ATOM 630 C C . TRP A 1 81 ? -3.843 9.778 14.776 1.00 74.88 81 TRP A C 1
ATOM 632 O O . TRP A 1 81 ? -4.469 10.329 15.685 1.00 74.88 81 TRP A O 1
ATOM 642 N N . PHE A 1 82 ? -4.346 8.760 14.072 1.00 70.88 82 PHE A N 1
ATOM 643 C CA . PHE A 1 82 ? -5.662 8.176 14.324 1.00 70.88 82 PHE A CA 1
ATOM 644 C C . PHE A 1 82 ? -5.677 7.296 15.583 1.00 70.88 82 PHE A C 1
ATOM 646 O O . PHE A 1 82 ? -6.557 7.457 16.426 1.00 70.88 82 PHE A O 1
ATOM 653 N N . GLY A 1 83 ? -4.674 6.430 15.763 1.00 67.75 83 GLY A N 1
ATOM 654 C CA . GLY A 1 83 ? -4.540 5.531 16.915 1.00 67.75 83 GLY A CA 1
ATOM 655 C C . GLY A 1 83 ? -4.531 6.274 18.250 1.00 67.75 83 GLY A C 1
ATOM 656 O O . GLY A 1 83 ? -5.271 5.918 19.166 1.00 67.75 83 GLY A O 1
ATOM 657 N N . ARG A 1 84 ? -3.824 7.411 18.318 1.00 72.44 84 ARG A N 1
ATOM 658 C CA . ARG A 1 84 ? -3.816 8.298 19.497 1.00 72.44 84 ARG A CA 1
ATOM 659 C C . ARG A 1 84 ? -5.180 8.893 19.857 1.00 72.44 84 ARG A C 1
ATOM 661 O O . ARG A 1 84 ? -5.323 9.439 20.947 1.00 72.44 84 ARG A O 1
ATOM 668 N N . ARG A 1 85 ? -6.164 8.856 18.960 1.00 71.06 85 ARG A N 1
ATOM 669 C CA . ARG A 1 85 ? -7.487 9.472 19.157 1.00 71.06 85 ARG A CA 1
ATOM 670 C C . ARG A 1 85 ? -8.583 8.463 19.486 1.00 71.06 85 ARG A C 1
ATOM 672 O O . ARG A 1 85 ? -9.710 8.885 19.732 1.00 71.06 85 ARG A O 1
ATOM 679 N N . LEU A 1 86 ? -8.274 7.166 19.496 1.00 67.31 86 LEU A N 1
ATOM 680 C CA . LEU A 1 86 ? -9.258 6.122 19.763 1.00 67.31 86 LEU A CA 1
ATOM 681 C C . LEU A 1 86 ? -9.523 5.961 21.267 1.00 67.31 86 LEU A C 1
ATOM 683 O O . LEU A 1 86 ? -8.564 5.720 22.004 1.00 67.31 86 LEU A O 1
ATOM 687 N N . PRO A 1 87 ? -10.788 6.020 21.727 1.00 63.12 87 PRO A N 1
ATOM 688 C CA . PRO A 1 87 ? -11.133 5.761 23.122 1.00 63.12 87 PRO A CA 1
ATOM 689 C C . PRO A 1 87 ? -10.846 4.309 23.564 1.00 63.12 87 PRO A C 1
ATOM 691 O O . PRO A 1 87 ? -10.637 3.393 22.761 1.00 63.12 87 PRO A O 1
ATOM 694 N N . SER A 1 88 ? -10.741 4.146 24.880 1.00 61.88 88 SER A N 1
ATOM 695 C CA . SER A 1 88 ? -9.957 3.170 25.645 1.00 61.88 88 SER A CA 1
ATOM 696 C C . SER A 1 88 ? -10.643 1.816 25.901 1.00 61.88 88 SER A C 1
ATOM 698 O O . SER A 1 88 ? -11.012 1.485 27.022 1.00 61.88 88 SER A O 1
ATOM 700 N N . ALA A 1 89 ? -10.710 0.950 24.884 1.00 62.78 89 ALA A N 1
ATOM 701 C CA . ALA A 1 89 ? -10.882 -0.492 25.113 1.00 62.78 89 ALA A CA 1
ATOM 702 C C . ALA A 1 89 ? -10.064 -1.323 24.113 1.00 62.78 89 ALA A C 1
ATOM 704 O O . ALA A 1 89 ? -10.212 -1.179 22.898 1.00 62.78 89 ALA A O 1
ATOM 705 N N . GLY A 1 90 ? -9.210 -2.227 24.611 1.00 65.75 90 GLY A N 1
ATOM 706 C CA . GLY A 1 90 ? -8.292 -3.026 23.783 1.00 65.75 90 GLY A CA 1
ATOM 707 C C . GLY A 1 90 ? -8.985 -3.805 22.654 1.00 65.75 90 GLY A C 1
ATOM 708 O O . GLY A 1 90 ? -8.522 -3.780 21.514 1.00 65.75 90 GLY A O 1
ATOM 709 N N . ARG A 1 91 ? -10.155 -4.410 22.924 1.00 68.19 91 ARG A N 1
ATOM 710 C CA . ARG A 1 91 ? -10.973 -5.091 21.897 1.00 68.19 91 ARG A CA 1
ATOM 711 C C . ARG A 1 91 ? -11.556 -4.129 20.855 1.00 68.19 91 ARG A C 1
ATOM 713 O O . ARG A 1 91 ? -11.531 -4.440 19.669 1.00 68.19 91 ARG A O 1
ATOM 720 N N . ALA A 1 92 ? -12.046 -2.962 21.273 1.00 68.69 92 ALA A N 1
ATOM 721 C CA . ALA A 1 92 ? -12.609 -1.956 20.368 1.00 68.69 92 ALA A CA 1
ATOM 722 C C . ALA A 1 92 ? -11.545 -1.389 19.410 1.00 68.69 92 ALA A C 1
ATOM 724 O O . ALA A 1 92 ? -11.819 -1.160 18.229 1.00 68.69 92 ALA A O 1
ATOM 725 N N . ARG A 1 93 ? -10.309 -1.233 19.899 1.00 72.25 93 ARG A N 1
ATOM 726 C CA . ARG A 1 93 ? -9.151 -0.818 19.096 1.00 72.25 93 ARG A CA 1
ATOM 727 C C . ARG A 1 93 ? -8.730 -1.876 18.085 1.00 72.25 93 ARG A C 1
ATOM 729 O O . ARG A 1 93 ? -8.475 -1.518 16.942 1.00 72.25 93 ARG A O 1
ATOM 736 N N . LEU A 1 94 ? -8.725 -3.155 18.465 1.00 77.31 94 LEU A N 1
ATOM 737 C CA . LEU A 1 94 ? -8.430 -4.248 17.535 1.00 77.31 94 LEU A CA 1
ATOM 738 C C . LEU A 1 94 ? -9.447 -4.296 16.387 1.00 77.31 94 LEU A C 1
ATOM 740 O O . LEU A 1 94 ? -9.048 -4.315 15.228 1.00 77.31 94 LEU A O 1
ATOM 744 N N . VAL A 1 95 ? -10.749 -4.248 16.694 1.00 78.62 95 VAL A N 1
ATOM 745 C CA . VAL A 1 95 ? -11.809 -4.231 15.666 1.00 78.62 95 VAL A CA 1
ATOM 746 C C . VAL A 1 95 ? -11.655 -3.015 14.750 1.00 78.62 95 VAL A C 1
ATOM 748 O O . VAL A 1 95 ? -11.693 -3.154 13.532 1.00 78.62 95 VAL A O 1
ATOM 751 N N . THR A 1 96 ? -11.394 -1.835 15.319 1.00 78.38 96 THR A N 1
ATOM 752 C CA . THR A 1 96 ? -11.153 -0.607 14.544 1.00 78.38 96 THR A CA 1
ATOM 753 C C . THR A 1 96 ? -9.944 -0.743 13.615 1.00 78.38 96 THR A C 1
ATOM 755 O O . THR A 1 96 ? -10.028 -0.382 12.443 1.00 78.38 96 THR A O 1
ATOM 758 N N . ALA A 1 97 ? -8.833 -1.281 14.121 1.00 75.75 97 ALA A N 1
ATOM 759 C CA . ALA A 1 97 ? -7.595 -1.452 13.372 1.00 75.75 97 ALA A CA 1
ATOM 760 C C . ALA A 1 97 ? -7.743 -2.477 12.239 1.00 75.75 97 ALA A C 1
ATOM 762 O O . ALA A 1 97 ? -7.304 -2.218 11.124 1.00 75.75 97 ALA A O 1
ATOM 763 N N . LEU A 1 98 ? -8.404 -3.610 12.495 1.00 79.88 98 LEU A N 1
ATOM 764 C CA . LEU A 1 98 ? -8.645 -4.643 11.484 1.00 79.88 98 LEU A CA 1
ATOM 765 C C . LEU A 1 98 ? -9.578 -4.146 10.373 1.00 79.88 98 LEU A C 1
ATOM 767 O O . LEU A 1 98 ? -9.271 -4.314 9.195 1.00 79.88 98 LEU A O 1
ATOM 771 N N . VAL A 1 99 ? -10.679 -3.474 10.728 1.00 81.06 99 VAL A N 1
ATOM 772 C CA . VAL A 1 99 ? -11.586 -2.865 9.740 1.00 81.06 99 VAL A CA 1
ATOM 773 C C . VAL A 1 99 ? -10.857 -1.780 8.949 1.00 81.06 99 VAL A C 1
ATOM 775 O O . VAL A 1 99 ? -10.959 -1.738 7.725 1.00 81.06 99 VAL A O 1
ATOM 778 N N . GLY A 1 100 ? -10.059 -0.952 9.622 1.00 74.56 100 GLY A N 1
ATOM 779 C CA . GLY A 1 100 ? -9.242 0.072 8.984 1.00 74.56 100 GLY A CA 1
ATOM 780 C C . GLY A 1 100 ? -8.214 -0.490 8.004 1.00 74.56 100 GLY A C 1
ATOM 781 O O . GLY A 1 100 ? -8.052 0.070 6.925 1.00 74.56 100 GLY A O 1
ATOM 782 N N . ALA A 1 101 ? -7.550 -1.596 8.346 1.00 76.62 101 ALA A N 1
ATOM 783 C CA . ALA A 1 101 ? -6.558 -2.256 7.497 1.00 76.62 101 ALA A CA 1
ATOM 784 C C . ALA A 1 101 ? -7.176 -3.093 6.365 1.00 76.62 101 ALA A C 1
ATOM 786 O O . ALA A 1 101 ? -6.462 -3.473 5.438 1.00 76.62 101 ALA A O 1
ATOM 787 N N . SER A 1 102 ? -8.483 -3.375 6.405 1.00 77.25 102 SER A N 1
ATOM 788 C CA . SER A 1 102 ? -9.137 -4.253 5.427 1.00 77.25 102 SER A CA 1
ATOM 789 C C . SER A 1 102 ? -8.934 -3.860 3.952 1.00 77.25 102 SER A C 1
ATOM 791 O O . SER A 1 102 ? -8.702 -4.771 3.157 1.00 77.25 102 SER A O 1
ATOM 793 N N . PRO A 1 103 ? -8.906 -2.569 3.544 1.00 71.94 103 PRO A N 1
ATOM 794 C CA . PRO A 1 103 ? -8.641 -2.210 2.148 1.00 71.94 103 PRO A CA 1
ATOM 795 C C . PRO A 1 103 ? -7.218 -2.550 1.717 1.00 71.94 103 PRO A C 1
ATOM 797 O O . PRO A 1 103 ? -7.001 -2.973 0.587 1.00 71.94 103 PRO A O 1
ATOM 800 N N . LEU A 1 104 ? -6.248 -2.398 2.620 1.00 73.19 104 LEU A N 1
ATOM 801 C CA . LEU A 1 104 ? -4.859 -2.754 2.350 1.00 73.19 104 LEU A CA 1
ATOM 802 C C . LEU A 1 104 ? -4.723 -4.275 2.217 1.00 73.19 104 LEU A C 1
ATOM 804 O O . LEU A 1 104 ? -4.088 -4.764 1.288 1.00 73.19 104 LEU A O 1
ATOM 808 N N . PHE A 1 105 ? -5.415 -5.038 3.063 1.00 74.25 105 PHE A N 1
ATOM 809 C CA . PHE A 1 105 ? -5.458 -6.492 2.932 1.00 74.25 105 PHE A CA 1
ATOM 810 C C . PHE A 1 105 ? -6.099 -6.938 1.607 1.00 74.25 105 PHE A C 1
ATOM 812 O O . PHE A 1 105 ? -5.560 -7.803 0.919 1.00 74.25 105 PHE A O 1
ATOM 819 N N . ALA A 1 106 ? -7.209 -6.310 1.205 1.00 73.75 106 ALA A N 1
ATOM 820 C CA . ALA A 1 106 ? -7.861 -6.570 -0.078 1.00 73.75 106 ALA A CA 1
ATOM 821 C C . ALA A 1 106 ? -6.953 -6.221 -1.271 1.00 73.75 106 ALA A C 1
ATOM 823 O O . ALA A 1 106 ? -6.878 -6.989 -2.227 1.00 73.75 106 ALA A O 1
ATOM 824 N N . LEU A 1 107 ? -6.219 -5.106 -1.200 1.00 70.31 107 LEU A N 1
ATOM 825 C CA . LEU A 1 107 ? -5.238 -4.708 -2.215 1.00 70.31 107 LEU A CA 1
ATOM 826 C C . LEU A 1 107 ? -4.067 -5.692 -2.308 1.00 70.31 107 LEU A C 1
ATOM 828 O O . LEU A 1 107 ? -3.657 -6.043 -3.411 1.00 70.31 107 LEU A O 1
ATOM 832 N N . SER A 1 108 ? -3.561 -6.172 -1.170 1.00 75.56 108 SER A N 1
ATOM 833 C CA . SER A 1 108 ? -2.535 -7.218 -1.131 1.00 75.56 108 SER A CA 1
ATOM 834 C C . SER A 1 108 ? -3.037 -8.514 -1.773 1.00 75.56 108 SER A C 1
ATOM 836 O O . SER A 1 108 ? -2.351 -9.088 -2.616 1.00 75.56 108 SER A O 1
ATOM 838 N N . LEU A 1 109 ? -4.265 -8.943 -1.460 1.00 78.12 109 LEU A N 1
ATOM 839 C CA . LEU A 1 109 ? -4.861 -10.131 -2.070 1.00 78.12 109 LEU A CA 1
ATOM 840 C C . LEU A 1 109 ? -5.027 -9.974 -3.588 1.00 78.12 109 LEU A C 1
ATOM 842 O O . LEU A 1 109 ? -4.667 -10.880 -4.336 1.00 78.12 109 LEU A O 1
ATOM 846 N N . LEU A 1 110 ? -5.528 -8.825 -4.050 1.00 74.25 110 LEU A N 1
ATOM 847 C CA . LEU A 1 110 ? -5.662 -8.526 -5.479 1.00 74.25 110 LEU A CA 1
ATOM 848 C C . LEU A 1 110 ? -4.313 -8.549 -6.199 1.00 74.25 110 LEU A C 1
ATOM 850 O O . LEU A 1 110 ? -4.220 -9.093 -7.297 1.00 74.25 110 LEU A O 1
ATOM 854 N N . GLY A 1 111 ? -3.262 -8.002 -5.589 1.00 71.44 111 GLY A N 1
ATOM 855 C CA . GLY A 1 111 ? -1.930 -8.033 -6.181 1.00 71.44 111 GLY A CA 1
ATOM 856 C C . GLY A 1 111 ? -1.326 -9.445 -6.224 1.00 71.44 111 GLY A C 1
ATOM 857 O O . GLY A 1 111 ? -0.725 -9.806 -7.235 1.00 71.44 111 GLY A O 1
ATOM 858 N N . TYR A 1 112 ? -1.559 -10.291 -5.210 1.00 73.56 112 TYR A N 1
ATOM 859 C CA . TYR A 1 112 ? -1.173 -11.707 -5.263 1.00 73.56 112 TYR A CA 1
ATOM 860 C C . TYR A 1 112 ? -1.953 -12.483 -6.332 1.00 73.56 112 TYR A C 1
ATOM 862 O O . TYR A 1 112 ? -1.358 -13.280 -7.055 1.00 73.56 112 TYR A O 1
ATOM 870 N N . LEU A 1 113 ? -3.258 -12.228 -6.483 1.00 73.56 113 LEU A N 1
ATOM 871 C CA . LEU A 1 113 ? -4.071 -12.814 -7.556 1.00 73.56 113 LEU A CA 1
ATOM 872 C C . LEU A 1 113 ? -3.577 -12.369 -8.940 1.00 73.56 113 LEU A C 1
ATOM 874 O O . LEU A 1 113 ? -3.469 -13.195 -9.844 1.00 73.56 113 LEU A O 1
ATOM 878 N N . GLY A 1 114 ? -3.217 -11.092 -9.094 1.00 70.38 114 GLY A N 1
ATOM 879 C CA . GLY A 1 114 ? -2.611 -10.561 -10.315 1.00 70.38 114 GLY A CA 1
ATOM 880 C C . GLY A 1 114 ? -1.262 -11.209 -10.635 1.00 70.38 114 GLY A C 1
ATOM 881 O O . GLY A 1 114 ? -1.018 -11.584 -11.780 1.00 70.38 114 GLY A O 1
ATOM 882 N N . ALA A 1 115 ? -0.410 -11.417 -9.628 1.00 68.00 115 ALA A N 1
ATOM 883 C CA . ALA A 1 115 ? 0.862 -12.116 -9.793 1.00 68.00 115 ALA A CA 1
ATOM 884 C C . ALA A 1 115 ? 0.680 -13.594 -10.172 1.00 68.00 115 ALA A C 1
ATOM 886 O O . ALA A 1 115 ? 1.374 -14.084 -11.062 1.00 68.00 115 ALA A O 1
ATOM 887 N N . ALA A 1 116 ? -0.275 -14.291 -9.550 1.00 74.06 116 ALA A N 1
ATOM 888 C CA . ALA A 1 116 ? -0.607 -15.672 -9.886 1.00 74.06 116 ALA A CA 1
ATOM 889 C C . ALA A 1 116 ? -1.148 -15.794 -11.321 1.00 74.06 116 ALA A C 1
ATOM 891 O O . ALA A 1 116 ? -0.712 -16.667 -12.068 1.00 74.06 116 ALA A O 1
ATOM 892 N N . ALA A 1 117 ? -2.039 -14.889 -11.739 1.00 71.69 117 ALA A N 1
ATOM 893 C CA . ALA A 1 117 ? -2.552 -14.843 -13.107 1.00 71.69 117 ALA A CA 1
ATOM 894 C C . ALA A 1 117 ? -1.435 -14.577 -14.130 1.00 71.69 117 ALA A C 1
ATOM 896 O O . ALA A 1 117 ? -1.340 -15.281 -15.133 1.00 71.69 117 ALA A O 1
ATOM 897 N N . ALA A 1 118 ? -0.548 -13.618 -13.849 1.00 65.38 118 ALA A N 1
ATOM 898 C CA . ALA A 1 118 ? 0.606 -13.316 -14.693 1.00 65.38 118 ALA A CA 1
ATOM 899 C C . ALA A 1 118 ? 1.585 -14.501 -14.791 1.00 65.38 118 ALA A C 1
ATOM 901 O O . ALA A 1 118 ? 2.107 -14.777 -15.868 1.00 65.38 118 ALA A O 1
ATOM 902 N N . TYR A 1 119 ? 1.794 -15.238 -13.696 1.00 68.44 119 TYR A N 1
ATOM 903 C CA . TYR A 1 119 ? 2.616 -16.449 -13.681 1.00 68.44 119 TYR A CA 1
ATOM 904 C C . TYR A 1 119 ? 2.002 -17.585 -14.514 1.00 68.44 119 TYR A C 1
ATOM 906 O O . TYR A 1 119 ? 2.702 -18.215 -15.303 1.00 68.44 119 TYR A O 1
ATOM 914 N N . LEU A 1 120 ? 0.690 -17.815 -14.395 1.00 71.06 120 LEU A N 1
ATOM 915 C CA . LEU A 1 120 ? -0.023 -18.812 -15.200 1.00 71.06 120 LEU A CA 1
ATOM 916 C C . LEU A 1 120 ? -0.000 -18.460 -16.696 1.00 71.06 120 LEU A C 1
ATOM 918 O O . LEU A 1 120 ? 0.230 -19.335 -17.526 1.00 71.06 120 LEU A O 1
ATOM 922 N N . MET A 1 121 ? -0.164 -17.179 -17.042 1.00 65.50 121 MET A N 1
ATOM 923 C CA . MET A 1 121 ? -0.064 -16.697 -18.425 1.00 65.50 121 MET A CA 1
ATOM 924 C C . MET A 1 121 ? 1.363 -16.801 -18.988 1.00 65.50 121 MET A C 1
ATOM 926 O O . MET A 1 121 ? 1.543 -17.138 -20.157 1.00 65.50 121 MET A O 1
ATOM 930 N N . ALA A 1 122 ? 2.390 -16.582 -18.161 1.00 62.22 122 ALA A N 1
ATOM 931 C CA . ALA A 1 122 ? 3.786 -16.748 -18.566 1.00 62.22 122 ALA A CA 1
ATOM 932 C C . ALA A 1 122 ? 4.139 -18.206 -18.904 1.00 62.22 122 ALA A C 1
ATOM 934 O O . ALA A 1 122 ? 4.958 -18.449 -19.786 1.00 62.22 122 ALA A O 1
ATOM 935 N N . GLN A 1 123 ? 3.518 -19.182 -18.229 1.00 58.75 123 GLN A N 1
ATOM 936 C CA . GLN A 1 123 ? 3.701 -20.597 -18.568 1.00 58.75 123 GLN A CA 1
ATOM 937 C C . GLN A 1 123 ? 3.054 -20.976 -19.908 1.00 58.75 123 GLN A C 1
ATOM 939 O O . GLN A 1 123 ? 3.495 -21.935 -20.537 1.00 58.75 123 GLN A O 1
ATOM 944 N N . SER A 1 124 ? 2.044 -20.225 -20.360 1.00 55.97 124 SER A N 1
ATOM 945 C CA . SER A 1 124 ? 1.427 -20.423 -21.676 1.00 55.97 124 SER A CA 1
ATOM 946 C C . SER A 1 124 ? 2.157 -19.728 -22.832 1.00 55.97 124 SER A C 1
ATOM 948 O O . SER A 1 124 ? 2.039 -20.198 -23.960 1.00 55.97 124 SER A O 1
ATOM 950 N N . ASP A 1 125 ? 2.925 -18.660 -22.577 1.00 53.53 125 ASP A N 1
ATOM 951 C CA . ASP A 1 125 ? 3.766 -18.000 -23.589 1.00 53.53 125 ASP A CA 1
ATOM 952 C C . ASP A 1 125 ? 5.012 -17.323 -22.957 1.00 53.53 125 ASP A C 1
ATOM 954 O O . ASP A 1 125 ? 4.929 -16.195 -22.448 1.00 53.53 125 ASP A O 1
ATOM 958 N N . PRO A 1 126 ? 6.187 -17.986 -22.974 1.00 49.91 126 PRO A N 1
ATOM 959 C CA . PRO A 1 126 ? 7.400 -17.521 -22.298 1.00 49.91 126 PRO A CA 1
ATOM 960 C C . PRO A 1 126 ? 8.079 -16.313 -22.967 1.00 49.91 126 PRO A C 1
ATOM 962 O O . PRO A 1 126 ? 9.041 -15.781 -22.416 1.00 49.91 126 PRO A O 1
ATOM 965 N N . ALA A 1 127 ? 7.601 -15.854 -24.132 1.00 54.72 127 ALA A N 1
ATOM 966 C CA . ALA A 1 127 ? 8.168 -14.706 -24.847 1.00 54.72 127 ALA A CA 1
ATOM 967 C C . ALA A 1 127 ? 7.740 -13.340 -24.276 1.00 54.72 127 ALA A C 1
ATOM 969 O O . ALA A 1 127 ? 8.194 -12.293 -24.742 1.00 54.72 127 ALA A O 1
ATOM 970 N N . THR A 1 128 ? 6.851 -13.319 -23.285 1.00 52.62 128 THR A N 1
ATOM 971 C CA . THR A 1 128 ? 6.202 -12.090 -22.834 1.00 52.62 128 THR A CA 1
ATOM 972 C C . THR A 1 128 ? 6.851 -11.521 -21.557 1.00 52.62 128 THR A C 1
ATOM 974 O O . THR A 1 128 ? 7.529 -12.206 -20.792 1.00 52.62 128 THR A O 1
ATOM 977 N N . MET A 1 129 ? 6.611 -10.236 -21.275 1.00 55.75 129 MET A N 1
ATOM 978 C CA . MET A 1 129 ? 7.025 -9.524 -20.052 1.00 55.75 129 MET A CA 1
ATOM 979 C C . MET A 1 129 ? 6.322 -9.898 -18.705 1.00 55.75 129 MET A C 1
ATOM 981 O O . MET A 1 129 ? 6.682 -9.279 -17.697 1.00 55.75 129 MET A O 1
ATOM 985 N N . PRO A 1 130 ? 5.350 -10.839 -18.572 1.00 59.31 130 PRO A N 1
ATOM 986 C CA . PRO A 1 130 ? 4.513 -10.924 -17.380 1.00 59.31 130 PRO A CA 1
ATOM 987 C C . PRO A 1 130 ? 5.212 -11.529 -16.162 1.00 59.31 130 PRO A C 1
ATOM 989 O O . PRO A 1 130 ? 4.743 -11.302 -15.052 1.00 59.31 130 PRO A O 1
ATOM 992 N N . VAL A 1 131 ? 6.353 -12.217 -16.302 1.00 58.03 131 VAL A N 1
ATOM 993 C CA . VAL A 1 131 ? 7.118 -12.706 -15.134 1.00 58.03 131 VAL A CA 1
ATOM 994 C C . VAL A 1 131 ? 7.675 -11.539 -14.312 1.00 58.03 131 VAL A C 1
ATOM 996 O O . VAL A 1 131 ? 7.548 -11.527 -13.088 1.00 58.03 131 VAL A O 1
ATOM 999 N N . ALA A 1 132 ? 8.232 -10.518 -14.973 1.00 57.91 132 ALA A N 1
ATOM 1000 C CA . ALA A 1 132 ? 8.721 -9.316 -14.296 1.00 57.91 132 ALA A CA 1
ATOM 1001 C C . ALA A 1 132 ? 7.568 -8.561 -13.615 1.00 57.91 132 ALA A C 1
ATOM 1003 O O . ALA A 1 132 ? 7.698 -8.123 -12.472 1.00 57.91 132 ALA A O 1
ATOM 1004 N N . SER A 1 133 ? 6.406 -8.487 -14.273 1.00 62.28 133 SER A N 1
ATOM 1005 C CA . SER A 1 133 ? 5.191 -7.919 -13.685 1.00 62.28 133 SER A CA 1
ATOM 1006 C C . SER A 1 133 ? 4.704 -8.722 -12.476 1.00 62.28 133 SER A C 1
ATOM 1008 O O . SER A 1 133 ? 4.360 -8.122 -11.463 1.00 62.28 133 SER A O 1
ATOM 1010 N N . ALA A 1 134 ? 4.734 -10.058 -12.526 1.00 64.44 134 ALA A N 1
ATOM 1011 C CA . ALA A 1 134 ? 4.339 -10.922 -11.414 1.00 64.44 134 ALA A CA 1
ATOM 1012 C C . ALA A 1 134 ? 5.224 -10.712 -10.179 1.00 64.44 134 ALA A C 1
ATOM 1014 O O . ALA A 1 134 ? 4.711 -10.604 -9.064 1.00 64.44 134 ALA A O 1
ATOM 1015 N N . VAL A 1 135 ? 6.542 -10.596 -10.365 1.00 62.31 135 VAL A N 1
ATOM 1016 C CA . VAL A 1 135 ? 7.492 -10.311 -9.276 1.00 62.31 135 VAL A CA 1
ATOM 1017 C C . VAL A 1 135 ? 7.212 -8.943 -8.655 1.00 62.31 135 VAL A C 1
ATOM 1019 O O . 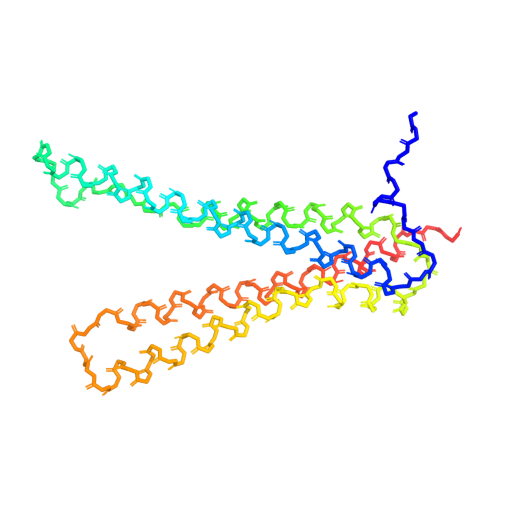VAL A 1 135 ? 7.129 -8.832 -7.431 1.00 62.31 135 VAL A O 1
ATOM 1022 N N . VAL A 1 136 ? 6.996 -7.913 -9.479 1.00 64.50 136 VAL A N 1
ATOM 1023 C CA . VAL A 1 136 ? 6.676 -6.558 -9.002 1.00 64.50 136 VAL A CA 1
ATOM 1024 C C . VAL A 1 136 ? 5.338 -6.536 -8.255 1.00 64.50 136 VAL A C 1
ATOM 1026 O O . VAL A 1 136 ? 5.271 -6.000 -7.150 1.00 64.50 136 VAL A O 1
ATOM 1029 N N . PHE A 1 137 ? 4.292 -7.176 -8.787 1.00 66.75 137 PHE A N 1
ATOM 1030 C CA . PHE A 1 137 ? 2.994 -7.279 -8.112 1.00 66.75 137 PHE A CA 1
ATOM 1031 C C . PHE A 1 137 ? 3.082 -8.057 -6.795 1.00 66.75 137 PHE A C 1
ATOM 1033 O O . PHE A 1 137 ? 2.493 -7.632 -5.802 1.00 66.75 137 PHE A O 1
ATOM 1040 N N . SER A 1 138 ? 3.856 -9.141 -6.740 1.00 64.12 138 SER A N 1
ATOM 1041 C CA . SER A 1 138 ? 4.070 -9.921 -5.510 1.00 64.12 138 SER A CA 1
ATOM 1042 C C . SER A 1 138 ? 4.792 -9.101 -4.440 1.00 64.12 138 SER A C 1
ATOM 1044 O O . SER A 1 138 ? 4.381 -9.082 -3.277 1.00 64.12 138 SER A O 1
ATOM 1046 N N . ALA A 1 139 ? 5.844 -8.378 -4.834 1.00 64.31 139 ALA A N 1
ATOM 1047 C CA . ALA A 1 139 ? 6.610 -7.514 -3.944 1.00 64.31 139 ALA A CA 1
ATOM 1048 C C . ALA A 1 139 ? 5.745 -6.375 -3.383 1.00 64.31 139 ALA A C 1
ATOM 1050 O O . ALA A 1 139 ? 5.714 -6.167 -2.170 1.00 64.31 139 ALA A O 1
ATOM 1051 N N . LEU A 1 140 ? 4.974 -5.696 -4.239 1.00 66.88 140 LEU A N 1
ATOM 1052 C CA . LEU A 1 140 ? 4.010 -4.676 -3.819 1.00 66.88 140 LEU A CA 1
ATOM 1053 C C . LEU A 1 140 ? 2.954 -5.254 -2.866 1.00 66.88 140 LEU A C 1
ATOM 1055 O O . LEU A 1 140 ? 2.681 -4.671 -1.820 1.00 66.88 140 LEU A O 1
ATOM 1059 N N . SER A 1 141 ? 2.420 -6.439 -3.163 1.00 70.62 141 SER A N 1
ATOM 1060 C CA . SER A 1 141 ? 1.419 -7.112 -2.319 1.00 70.62 141 SER A CA 1
ATOM 1061 C C . SER A 1 141 ? 1.952 -7.471 -0.937 1.00 70.62 141 SER A C 1
ATOM 1063 O O . SER A 1 141 ? 1.235 -7.355 0.059 1.00 70.62 141 SER A O 1
ATOM 1065 N N . THR A 1 142 ? 3.219 -7.880 -0.867 1.00 70.25 142 THR A N 1
ATOM 1066 C CA . THR A 1 142 ? 3.910 -8.194 0.388 1.00 70.25 142 THR A CA 1
ATOM 1067 C C . THR A 1 142 ? 4.118 -6.927 1.212 1.00 70.25 142 THR A C 1
ATOM 1069 O O . THR A 1 142 ? 3.847 -6.914 2.410 1.00 70.25 142 THR A O 1
ATOM 1072 N N . LEU A 1 143 ? 4.536 -5.834 0.570 1.00 67.81 143 LEU A N 1
ATOM 1073 C CA . LEU A 1 143 ? 4.714 -4.538 1.224 1.00 67.81 143 LEU A CA 1
ATOM 1074 C C . LEU A 1 143 ? 3.397 -3.995 1.784 1.00 67.81 143 LEU A C 1
ATOM 1076 O O . LEU A 1 143 ? 3.363 -3.544 2.926 1.00 67.81 143 LEU A O 1
ATOM 1080 N N . VAL A 1 144 ? 2.300 -4.099 1.029 1.00 69.75 144 VAL A N 1
ATOM 1081 C CA . VAL A 1 144 ? 0.968 -3.678 1.488 1.00 69.75 144 VAL A CA 1
ATOM 1082 C C . VAL A 1 144 ? 0.490 -4.532 2.671 1.00 69.75 144 VAL A C 1
ATOM 1084 O O . VAL A 1 144 ? -0.088 -4.004 3.625 1.00 69.75 144 VAL A O 1
ATOM 1087 N N . LEU A 1 145 ? 0.771 -5.838 2.667 1.00 72.62 145 LEU A N 1
ATOM 1088 C CA . LEU A 1 145 ? 0.472 -6.721 3.798 1.00 72.62 145 LEU A CA 1
ATOM 1089 C C . LEU A 1 145 ? 1.270 -6.331 5.051 1.00 72.62 145 LEU A C 1
ATOM 1091 O O . LEU A 1 145 ? 0.697 -6.191 6.131 1.00 72.62 145 LEU A O 1
ATOM 1095 N N . LEU A 1 146 ? 2.579 -6.108 4.911 1.00 73.94 146 LEU A N 1
ATOM 1096 C CA . LEU A 1 146 ? 3.441 -5.670 6.012 1.00 73.94 146 LEU A CA 1
ATOM 1097 C C . LEU A 1 146 ? 3.016 -4.301 6.550 1.00 73.94 146 LEU A C 1
ATOM 1099 O O . LEU A 1 146 ? 2.956 -4.119 7.765 1.00 73.94 146 LEU A O 1
ATOM 1103 N N . ALA A 1 147 ? 2.646 -3.369 5.670 1.00 68.75 147 ALA A N 1
ATOM 1104 C CA . ALA A 1 147 ? 2.096 -2.074 6.054 1.00 68.75 147 ALA A CA 1
ATOM 1105 C C . ALA A 1 147 ? 0.783 -2.234 6.834 1.00 68.75 147 ALA A C 1
ATOM 1107 O O . ALA A 1 147 ? 0.609 -1.596 7.867 1.00 68.75 147 ALA A O 1
ATOM 1108 N N . SER A 1 148 ? -0.102 -3.141 6.408 1.00 69.88 148 SER A N 1
ATOM 1109 C CA . SER A 1 148 ? -1.349 -3.460 7.122 1.00 69.88 148 SER A CA 1
ATOM 1110 C C . SER A 1 148 ? -1.079 -3.959 8.542 1.00 69.88 148 SER A C 1
ATOM 1112 O O . SER A 1 148 ? -1.693 -3.485 9.498 1.00 69.88 148 SER A O 1
ATOM 1114 N N . LEU A 1 149 ? -0.134 -4.892 8.691 1.00 77.50 149 LEU A N 1
ATOM 1115 C CA . LEU A 1 149 ? 0.256 -5.450 9.986 1.00 77.50 149 LEU A CA 1
ATOM 1116 C C . LEU A 1 149 ? 0.903 -4.392 10.887 1.00 77.50 149 LEU A C 1
ATOM 1118 O O . LEU A 1 149 ? 0.536 -4.277 12.057 1.00 77.50 149 LEU A O 1
ATOM 1122 N N . ALA A 1 150 ? 1.818 -3.588 10.341 1.00 76.00 150 ALA A N 1
ATOM 1123 C CA . ALA A 1 150 ? 2.475 -2.501 11.061 1.00 76.00 150 ALA A CA 1
ATO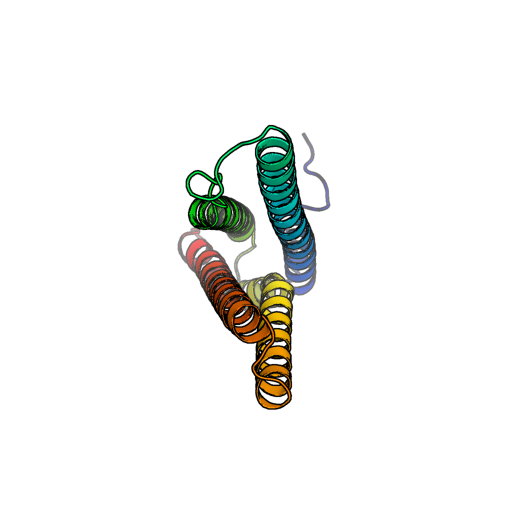M 1124 C C . ALA A 1 150 ? 1.459 -1.464 11.548 1.00 76.00 150 ALA A C 1
ATOM 1126 O O . ALA A 1 150 ? 1.482 -1.063 12.707 1.00 76.00 150 ALA A O 1
ATOM 1127 N N . SER A 1 151 ? 0.511 -1.092 10.697 1.00 71.00 151 SER A N 1
ATOM 1128 C CA . SER A 1 151 ? -0.585 -0.182 11.006 1.00 71.00 151 SER A CA 1
ATOM 1129 C C . SER A 1 151 ? -1.482 -0.681 12.147 1.00 71.00 151 SER A C 1
ATOM 1131 O O . SER A 1 151 ? -1.775 0.062 13.097 1.00 71.00 151 SER A O 1
ATOM 1133 N N . VAL A 1 152 ? -1.864 -1.963 12.122 1.00 77.12 152 VAL A N 1
ATOM 1134 C CA . VAL A 1 152 ? -2.584 -2.596 13.238 1.00 77.12 152 VAL A CA 1
ATOM 1135 C C . VAL A 1 152 ? -1.734 -2.561 14.510 1.00 77.12 152 VAL A C 1
ATOM 1137 O O . VAL A 1 152 ? -2.221 -2.127 15.555 1.00 77.12 152 VAL A O 1
ATOM 1140 N N . GLY A 1 153 ? -0.452 -2.923 14.416 1.00 76.38 153 GLY A N 1
ATOM 1141 C CA . GLY A 1 153 ? 0.497 -2.885 15.530 1.00 76.38 153 GLY A CA 1
ATOM 1142 C C . GLY A 1 153 ? 0.643 -1.494 16.156 1.00 76.38 153 GLY A C 1
ATOM 1143 O O . GLY A 1 153 ? 0.516 -1.353 17.370 1.00 76.38 153 GLY A O 1
ATOM 1144 N N . VAL A 1 154 ? 0.817 -0.450 15.341 1.00 73.75 154 VAL A N 1
ATOM 1145 C CA . VAL A 1 154 ? 0.927 0.952 15.781 1.00 73.75 154 VAL A CA 1
ATOM 1146 C C . VAL A 1 154 ? -0.343 1.408 16.498 1.00 73.75 154 VAL A C 1
ATOM 1148 O O . VAL A 1 154 ? -0.263 2.063 17.539 1.00 73.75 154 VAL A O 1
ATOM 1151 N N . THR A 1 155 ? -1.520 1.028 15.993 1.00 72.56 155 THR A N 1
ATOM 1152 C CA . THR A 1 155 ? -2.800 1.373 16.632 1.00 72.56 155 THR A CA 1
ATOM 1153 C C . THR A 1 155 ? -2.919 0.736 18.010 1.00 72.56 155 THR A C 1
ATOM 1155 O O . THR A 1 155 ? -3.292 1.410 18.971 1.00 72.56 155 THR A O 1
ATOM 1158 N N . LEU A 1 156 ? -2.556 -0.543 18.128 1.00 75.06 156 LEU A N 1
ATOM 1159 C CA . LEU A 1 156 ? -2.581 -1.266 19.398 1.00 75.06 156 LEU A CA 1
ATOM 1160 C C . LEU A 1 156 ? -1.545 -0.716 20.391 1.00 75.06 156 LEU A C 1
ATOM 1162 O O . LEU A 1 156 ? -1.884 -0.489 21.552 1.00 75.06 156 LEU A O 1
ATOM 1166 N N . TRP A 1 157 ? -0.323 -0.426 19.933 1.00 75.19 157 TRP A N 1
ATOM 1167 C CA . TRP A 1 157 ? 0.760 0.117 20.760 1.00 75.19 157 TRP A CA 1
ATOM 1168 C C . TRP A 1 157 ? 0.453 1.520 21.290 1.00 75.19 157 TRP A C 1
ATOM 1170 O O . TRP A 1 157 ? 0.594 1.781 22.485 1.00 75.19 157 TRP A O 1
ATOM 1180 N N . SER A 1 158 ? -0.060 2.410 20.433 1.00 67.00 158 SER A N 1
ATOM 1181 C CA . SER A 1 158 ? -0.454 3.773 20.830 1.00 67.00 158 SER A CA 1
ATOM 1182 C C . SER A 1 158 ? -1.485 3.789 21.963 1.00 67.00 158 SER A C 1
ATOM 1184 O O . SER A 1 158 ? -1.596 4.765 22.704 1.00 67.00 158 SER A O 1
ATOM 1186 N N . GLY A 1 159 ? -2.213 2.684 22.113 1.00 59.19 159 GLY A N 1
ATOM 1187 C CA . GLY A 1 159 ? -3.220 2.504 23.127 1.00 59.19 159 GLY A CA 1
ATOM 1188 C C . GLY A 1 159 ? -2.728 2.038 24.498 1.00 59.19 159 GLY A C 1
ATOM 1189 O O . GLY A 1 159 ? -3.427 2.286 25.478 1.00 59.19 159 GLY A O 1
ATOM 1190 N N . GLN A 1 160 ? -1.568 1.384 24.576 1.00 62.50 160 GLN A N 1
ATOM 1191 C CA . GLN A 1 160 ? -0.971 0.932 25.842 1.00 62.50 160 GLN A CA 1
ATOM 1192 C C . GLN A 1 160 ? -0.345 2.093 26.628 1.00 62.50 160 GLN A C 1
ATOM 1194 O O . GLN A 1 160 ? -0.274 2.044 27.849 1.00 62.50 160 GLN A O 1
ATOM 1199 N N . ASN A 1 161 ? 0.053 3.158 25.928 1.00 57.16 161 ASN A N 1
ATOM 1200 C CA . ASN A 1 161 ? 0.739 4.319 26.498 1.00 57.16 161 ASN A CA 1
ATOM 1201 C C . ASN A 1 161 ? -0.200 5.482 26.875 1.00 57.16 161 ASN A C 1
ATOM 1203 O O . ASN A 1 161 ? 0.270 6.599 27.089 1.00 57.16 161 ASN A O 1
ATOM 1207 N N . GLN A 1 162 ? -1.518 5.264 26.918 1.00 51.22 162 GLN A N 1
ATOM 1208 C CA . GLN A 1 162 ? -2.463 6.280 27.391 1.00 51.22 162 GLN A CA 1
ATOM 1209 C C . GLN A 1 162 ? -2.821 6.013 28.859 1.00 51.22 162 GLN A C 1
ATOM 1211 O O . GLN A 1 162 ? -3.327 4.926 29.141 1.00 51.22 162 GLN A O 1
ATOM 1216 N N . PRO A 1 163 ? -2.558 6.960 29.786 1.00 48.41 163 PRO A N 1
ATOM 1217 C CA . PRO A 1 163 ? -3.024 6.837 31.163 1.00 48.41 163 PRO A CA 1
ATOM 1218 C C . PRO A 1 163 ? -4.557 6.776 31.178 1.00 48.41 163 PRO A C 1
ATOM 1220 O O . PRO A 1 163 ? -5.204 7.409 30.339 1.00 48.41 163 PRO A O 1
ATOM 1223 N N . ALA A 1 164 ? -5.085 5.951 32.086 1.00 51.00 164 ALA A N 1
ATOM 1224 C CA . ALA A 1 164 ? -6.515 5.708 32.270 1.00 51.00 164 ALA A CA 1
ATOM 1225 C C . ALA A 1 164 ? -7.303 6.997 32.543 1.00 51.00 164 ALA A C 1
ATOM 1227 O O . ALA A 1 164 ? -6.759 7.882 33.243 1.00 51.00 164 ALA A O 1
#

Foldseek 3Di:
DDDPPLQQADPQLVSLLVSLQVVVVVLVVVLVVVLVVLVVVQVVVQVVCVVVVHDPVPRDDRPVVVSLVVSLVVLLVVLLVSLLNHDADLVSLLSSLCSSLVVLLVQLVVLQVQLVVLVVVCVVPVVDDSPVVSVVSNVSSVSSVVSSVVSSVSSNVSNVPDDD